Protein AF-B7AU36-F1 (afdb_monomer)

Radius of gyration: 25.25 Å; Cα contacts (8 Å, |Δi|>4): 75; chains: 1; bounding box: 49×35×72 Å

Solvent-accessible surface area (backbone atoms only — not comparable to full-atom values): 8545 Å² total; per-residue (Å²): 106,69,71,54,38,30,50,48,46,50,36,60,74,68,66,60,84,82,71,88,73,90,70,86,89,69,91,76,60,67,67,62,53,50,53,52,52,51,51,50,35,49,50,22,45,72,69,62,44,66,74,85,64,49,55,62,56,37,88,60,42,69,58,56,53,53,51,26,50,51,54,49,51,52,50,51,53,50,51,52,49,60,64,54,45,63,79,45,58,87,53,30,62,63,50,49,34,40,75,73,63,76,36,53,56,60,55,52,6,61,77,69,74,48,52,53,68,57,36,47,51,51,54,50,53,51,51,52,53,50,50,57,50,52,48,39,50,76,73,70,44,85,85,74,87,127

Organism: NCBI:txid483218

Foldseek 3Di:
DLLVQQVVLVCVVVVPPVDDDPDPDDDDDVVVVSVVLVVLLVVCLQVLPCPPCNRPSPPPVVVSSVVSVVVNVVVVLVVLLVVLLVVCPVCSVVLVCVVVVVDDLVNVCVVVVHDSVVSVVVNVVVVVVSVVQSVCVVVVHPRDDD

Secondary structure (DSSP, 8-state):
-HHHHHHHHHHHHTT--S-----TT----HHHHHHHHHHHHHHHHHHT---SSTTTT-TTHHHHHHHHHHHHHHHHHHHHHHHHGGGGTTHHHHHHHHHTTSS-HHHHHHHHT--HHHHHHHHHHHHHHHHHHHHHHHTT------

Sequence (146 aa):
MIECEKESSRRQSAGDLGVRVQTGGMTSNPTARKAINNVITREALINCDFSGNALDGVDQAEVYIRDAYILRDMRKDYNLFNSQLGILGTEKETFTKYLLKEKTISDIAEDQGITYESARQQMQKIKVRMKKQVKRFMDGQPGGIA

Structure (mmCIF, N/CA/C/O backbone):
data_AF-B7AU36-F1
#
_entry.id   AF-B7AU36-F1
#
loop_
_atom_site.group_PDB
_atom_site.id
_atom_site.type_symbol
_atom_site.label_atom_id
_atom_site.label_alt_id
_atom_site.label_comp_id
_atom_site.label_asym_id
_atom_site.label_entity_id
_atom_site.label_seq_id
_atom_site.pdbx_PDB_ins_code
_atom_site.Cartn_x
_atom_site.Cartn_y
_atom_site.Cartn_z
_atom_site.occupancy
_atom_site.B_iso_or_equiv
_atom_site.auth_seq_id
_atom_site.auth_comp_id
_atom_site.auth_asym_id
_atom_site.auth_atom_id
_atom_site.pdbx_PDB_model_num
ATOM 1 N N . MET A 1 1 ? 7.115 8.740 -17.824 1.00 78.06 1 MET A N 1
ATOM 2 C CA . MET A 1 1 ? 8.395 9.242 -17.286 1.00 78.06 1 MET A CA 1
ATOM 3 C C . MET A 1 1 ? 9.536 8.388 -17.826 1.00 78.06 1 MET A C 1
ATOM 5 O O . MET A 1 1 ? 10.122 8.816 -18.806 1.00 78.06 1 MET A O 1
ATOM 9 N N . ILE A 1 2 ? 9.687 7.131 -17.383 1.00 84.44 2 ILE A N 1
ATOM 10 C CA . ILE A 1 2 ? 10.673 6.167 -17.927 1.00 84.44 2 ILE A CA 1
ATOM 11 C C . ILE A 1 2 ? 10.599 6.025 -19.459 1.00 84.44 2 ILE A C 1
ATOM 13 O O . ILE A 1 2 ? 11.612 6.107 -20.143 1.00 84.44 2 ILE A O 1
ATOM 17 N N . GLU A 1 3 ? 9.400 5.849 -20.029 1.00 84.31 3 GLU A N 1
ATOM 18 C CA . GLU A 1 3 ? 9.231 5.744 -21.492 1.00 84.31 3 GLU A CA 1
ATOM 19 C C . GLU A 1 3 ? 9.690 7.004 -22.242 1.00 84.31 3 GLU A C 1
ATOM 21 O O . GLU A 1 3 ? 10.213 6.903 -23.350 1.00 84.31 3 GLU A O 1
ATOM 26 N N . CYS A 1 4 ? 9.509 8.180 -21.632 1.00 83.88 4 CYS A N 1
ATOM 27 C CA . CYS A 1 4 ? 9.887 9.461 -22.221 1.00 83.88 4 CYS A CA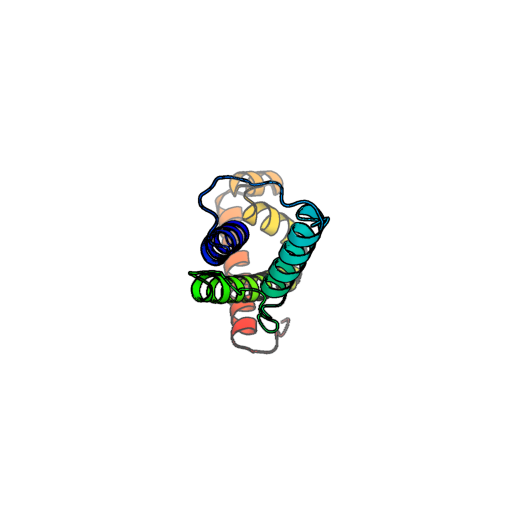 1
ATOM 28 C C . CYS A 1 4 ? 11.408 9.649 -22.199 1.00 83.88 4 CYS A C 1
ATOM 30 O O . CYS A 1 4 ? 11.963 10.082 -23.202 1.00 83.88 4 CYS A O 1
ATOM 32 N N . GLU A 1 5 ? 12.073 9.283 -21.096 1.00 84.75 5 GLU A N 1
ATOM 33 C CA . GLU A 1 5 ? 13.541 9.291 -20.982 1.00 84.75 5 GLU A CA 1
ATOM 34 C C . GLU A 1 5 ? 14.164 8.377 -22.040 1.00 84.75 5 GLU A C 1
ATOM 36 O O . GLU A 1 5 ? 14.926 8.839 -22.882 1.00 84.75 5 GLU A O 1
ATOM 41 N N . LYS A 1 6 ? 13.707 7.119 -22.121 1.00 84.31 6 LYS A N 1
ATOM 42 C CA . LYS A 1 6 ? 14.171 6.168 -23.146 1.00 84.31 6 LYS A CA 1
ATOM 43 C C . LYS A 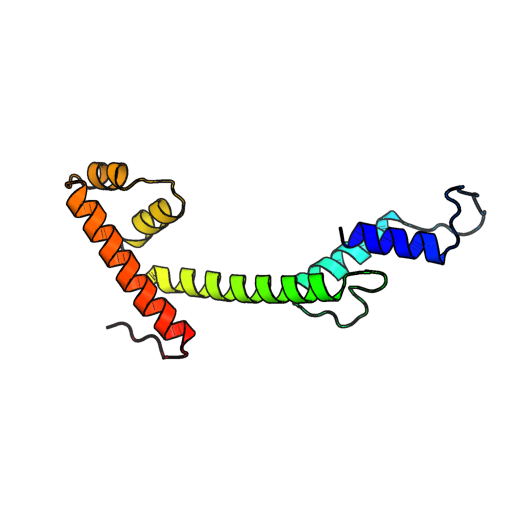1 6 ? 13.971 6.670 -24.570 1.00 84.31 6 LYS A C 1
ATOM 45 O O . LYS A 1 6 ? 14.768 6.384 -25.464 1.00 84.31 6 LYS A O 1
ATOM 50 N N . GLU A 1 7 ? 12.855 7.346 -24.831 1.00 82.50 7 GLU A N 1
ATOM 51 C CA . GLU A 1 7 ? 12.587 7.928 -26.141 1.00 82.50 7 GLU A CA 1
ATOM 52 C C . GLU A 1 7 ? 13.495 9.126 -26.435 1.00 82.50 7 GLU A C 1
ATOM 54 O O . GLU A 1 7 ? 13.995 9.224 -27.556 1.00 82.50 7 GLU A O 1
ATOM 59 N N . SER A 1 8 ? 13.745 9.982 -25.444 1.00 82.50 8 SER A N 1
ATOM 60 C CA . SER A 1 8 ? 14.657 11.123 -25.542 1.00 82.50 8 SER A CA 1
ATOM 61 C C . SER A 1 8 ? 16.089 10.669 -25.822 1.00 82.50 8 SER A C 1
ATOM 63 O O . SER A 1 8 ? 16.661 11.045 -26.846 1.00 82.50 8 SER A O 1
ATOM 65 N N . SER A 1 9 ? 16.623 9.766 -24.998 1.00 82.75 9 SER A N 1
ATOM 66 C CA . SER A 1 9 ? 17.983 9.231 -25.132 1.00 82.75 9 SER A CA 1
ATOM 67 C C . SER A 1 9 ? 18.186 8.521 -26.469 1.00 82.75 9 SER A C 1
ATOM 69 O O . SER A 1 9 ? 19.231 8.651 -27.103 1.00 82.75 9 SER A O 1
ATOM 71 N N . ARG A 1 10 ? 17.151 7.836 -26.977 1.00 80.94 10 ARG A N 1
ATOM 72 C CA . ARG A 1 10 ? 17.177 7.224 -28.314 1.00 80.94 10 ARG A CA 1
ATOM 73 C C . ARG A 1 10 ? 17.199 8.254 -29.446 1.00 80.94 10 ARG A C 1
ATOM 75 O O . ARG A 1 10 ? 17.878 8.035 -30.442 1.00 80.94 10 ARG A O 1
ATOM 82 N N . ARG A 1 11 ? 16.421 9.338 -29.350 1.00 80.00 11 ARG A N 1
ATOM 83 C CA . ARG A 1 11 ? 16.439 10.406 -30.368 1.00 80.00 11 ARG A CA 1
ATOM 84 C C . ARG A 1 11 ? 17.795 11.104 -30.388 1.00 80.00 11 ARG A C 1
ATOM 86 O O . ARG A 1 11 ? 18.349 11.317 -31.462 1.00 80.00 11 ARG A O 1
ATOM 93 N N . GLN A 1 12 ? 18.355 11.369 -29.210 1.00 80.06 12 GLN A N 1
ATOM 94 C CA . GLN A 1 12 ? 19.682 11.957 -29.070 1.00 80.06 12 GLN A CA 1
ATOM 95 C C . GLN A 1 12 ? 20.774 11.048 -29.652 1.00 80.06 12 GLN A C 1
ATOM 97 O O . GLN A 1 12 ? 21.609 11.524 -30.416 1.00 80.06 12 GLN A O 1
ATOM 102 N N . SER A 1 13 ? 20.744 9.740 -29.366 1.00 78.06 13 SER A N 1
ATOM 103 C CA . SER A 1 13 ? 21.733 8.792 -29.905 1.00 78.06 13 SER A CA 1
ATOM 104 C C . SER A 1 13 ? 21.612 8.571 -31.415 1.00 78.06 13 SER A C 1
ATOM 106 O O . SER A 1 13 ? 22.612 8.297 -32.073 1.00 78.06 13 SER A O 1
ATOM 108 N N . ALA A 1 14 ? 20.416 8.741 -31.983 1.00 78.00 14 ALA A N 1
ATOM 109 C CA . ALA A 1 14 ? 20.190 8.707 -33.427 1.00 78.00 14 ALA A CA 1
ATOM 110 C C . ALA A 1 14 ? 20.604 10.006 -34.150 1.00 78.00 14 ALA A C 1
ATOM 112 O O . ALA A 1 14 ? 20.488 10.070 -35.373 1.00 78.00 14 ALA A O 1
ATOM 113 N N . GLY A 1 15 ? 21.054 11.039 -33.422 1.00 71.62 15 GLY A N 1
ATOM 114 C CA . GLY A 1 15 ? 21.373 12.349 -33.996 1.00 71.62 15 GLY A CA 1
ATOM 115 C C . GLY A 1 15 ? 20.150 13.063 -34.579 1.00 71.62 15 GLY A C 1
ATOM 116 O O . GLY A 1 15 ? 20.289 13.863 -35.504 1.00 71.62 15 GLY A O 1
ATOM 117 N N . ASP A 1 16 ? 18.949 12.747 -34.081 1.00 69.69 16 ASP A N 1
ATOM 118 C CA . ASP A 1 16 ? 17.695 13.313 -34.575 1.00 69.69 16 ASP A CA 1
ATOM 119 C C . ASP A 1 16 ? 17.633 14.814 -34.247 1.00 69.69 16 ASP A C 1
ATOM 121 O O . ASP A 1 16 ? 17.398 15.215 -33.108 1.00 69.69 16 ASP A O 1
ATOM 125 N N . LEU A 1 17 ? 17.837 15.649 -35.270 1.00 66.00 17 LEU A N 1
ATOM 126 C CA . LEU A 1 17 ? 17.734 17.114 -35.211 1.00 66.00 17 LEU A CA 1
ATOM 127 C C . LEU A 1 17 ? 16.277 17.605 -35.064 1.00 66.00 17 LEU A C 1
ATOM 129 O O . LEU A 1 17 ? 16.029 18.808 -35.080 1.00 66.00 17 LEU A O 1
ATOM 133 N N . GLY A 1 18 ? 15.301 16.692 -34.970 1.00 65.50 18 GLY A N 1
ATOM 134 C CA . GLY A 1 18 ? 13.870 17.002 -34.952 1.00 65.50 18 GLY A CA 1
ATOM 135 C C . GLY A 1 18 ? 13.259 17.151 -36.349 1.00 65.50 18 GLY A C 1
ATOM 136 O O . GLY A 1 18 ? 12.067 17.435 -36.474 1.00 65.50 18 GLY A O 1
ATOM 137 N N . VAL A 1 19 ? 14.051 16.926 -37.404 1.00 65.12 19 VAL A N 1
ATOM 138 C CA . VAL A 1 19 ? 13.621 16.959 -38.807 1.00 65.12 19 VAL A CA 1
ATOM 139 C C . VAL A 1 19 ? 13.530 15.527 -39.324 1.00 65.12 19 VAL A C 1
ATOM 141 O O . VAL A 1 19 ? 14.538 14.851 -39.523 1.00 65.12 19 VAL A O 1
ATOM 144 N N . ARG A 1 20 ? 12.305 15.048 -39.564 1.00 61.88 20 ARG A N 1
ATOM 145 C CA . ARG A 1 20 ? 12.081 13.701 -40.103 1.00 61.88 20 ARG A CA 1
ATOM 146 C C . ARG A 1 20 ? 12.380 13.674 -41.599 1.00 61.88 20 ARG A C 1
ATOM 148 O O . ARG A 1 20 ? 11.618 14.227 -42.386 1.00 61.88 20 ARG A O 1
ATOM 155 N N . VAL A 1 21 ? 13.440 12.976 -41.992 1.00 61.47 21 VAL A N 1
ATOM 156 C CA . VAL A 1 21 ? 13.717 12.652 -43.398 1.00 61.47 21 VAL A CA 1
ATOM 157 C C . VAL A 1 21 ? 13.209 11.237 -43.664 1.00 61.47 21 VAL A C 1
ATOM 159 O O . VAL A 1 21 ? 13.676 10.282 -43.046 1.00 61.47 21 VAL A O 1
ATOM 162 N N . GLN A 1 22 ? 12.227 11.083 -44.557 1.00 58.88 22 GLN A N 1
ATOM 163 C CA . GLN A 1 22 ? 11.732 9.767 -44.972 1.00 58.88 22 GLN A CA 1
ATOM 164 C C . GLN A 1 22 ? 12.810 9.064 -45.809 1.00 58.88 22 GLN A C 1
ATOM 166 O O . GLN A 1 22 ? 12.930 9.277 -47.012 1.00 58.88 22 GLN A O 1
ATOM 171 N N . THR A 1 23 ? 13.631 8.238 -45.165 1.00 58.78 23 THR A N 1
ATOM 172 C CA . THR A 1 23 ? 14.614 7.387 -45.843 1.00 58.78 23 THR A CA 1
ATOM 173 C C . THR A 1 23 ? 13.891 6.137 -46.342 1.00 58.78 23 THR A C 1
ATOM 175 O O . THR A 1 23 ? 13.432 5.309 -45.555 1.00 58.78 23 THR A O 1
ATOM 178 N N . GLY A 1 24 ? 13.699 6.031 -47.658 1.00 56.59 24 GLY A N 1
ATOM 179 C CA . GLY A 1 24 ? 13.038 4.878 -48.270 1.00 56.59 24 GLY A CA 1
ATOM 180 C C . GLY A 1 24 ? 13.842 3.592 -48.055 1.00 56.59 24 GLY A C 1
ATOM 181 O O . GLY A 1 24 ? 15.041 3.573 -48.311 1.00 56.59 24 GLY A O 1
ATOM 182 N N . GLY A 1 25 ? 13.182 2.521 -47.598 1.00 58.19 25 GLY A N 1
ATOM 183 C CA . GLY A 1 25 ? 13.742 1.161 -47.633 1.00 58.19 25 GLY A CA 1
ATOM 184 C C . GLY A 1 25 ? 13.491 0.276 -46.409 1.00 58.19 25 GLY A C 1
ATOM 185 O O . GLY A 1 25 ? 13.567 -0.941 -46.537 1.00 58.19 25 GLY A O 1
ATOM 186 N N . MET A 1 26 ? 13.144 0.829 -45.241 1.00 59.62 26 MET A N 1
ATOM 187 C CA . MET A 1 26 ? 12.871 0.024 -44.039 1.00 59.62 26 MET A CA 1
ATOM 188 C C . MET A 1 26 ? 11.555 0.423 -43.367 1.00 59.62 26 MET A C 1
ATOM 190 O O . MET A 1 26 ? 11.415 1.518 -42.823 1.00 59.62 26 MET A O 1
ATOM 194 N N . THR A 1 27 ? 10.588 -0.495 -43.342 1.00 61.62 27 THR A N 1
ATOM 195 C CA . THR A 1 27 ? 9.387 -0.376 -42.507 1.00 61.62 27 THR A CA 1
ATOM 196 C C . THR A 1 27 ? 9.764 -0.611 -41.048 1.00 61.62 27 THR A C 1
ATOM 198 O O . THR A 1 27 ? 9.820 -1.746 -40.578 1.00 61.62 27 THR A O 1
ATOM 201 N N . SER A 1 28 ? 10.039 0.463 -40.311 1.00 65.62 28 SER A N 1
ATOM 202 C CA . SER A 1 28 ? 10.072 0.394 -38.850 1.00 65.62 28 SER A CA 1
ATOM 203 C C . SER A 1 28 ? 8.636 0.346 -38.313 1.00 65.62 28 SER A C 1
ATOM 205 O O . SER A 1 28 ? 7.773 1.086 -38.780 1.00 65.62 28 SER A O 1
ATOM 207 N N . ASN A 1 29 ? 8.364 -0.529 -37.337 1.00 78.75 29 ASN A N 1
ATOM 208 C CA . ASN A 1 29 ? 7.093 -0.540 -36.604 1.00 78.75 29 ASN A CA 1
ATOM 209 C C . ASN A 1 29 ? 7.301 0.083 -35.210 1.00 78.75 29 ASN A C 1
ATOM 211 O O . ASN A 1 29 ? 7.544 -0.636 -34.233 1.00 78.75 29 ASN A O 1
ATOM 215 N N . PRO A 1 30 ? 7.258 1.425 -35.098 1.00 78.50 30 PRO A N 1
ATOM 216 C CA . PRO A 1 30 ? 7.482 2.116 -33.831 1.00 78.50 30 PRO A CA 1
ATOM 217 C C . PRO A 1 30 ? 6.422 1.761 -32.783 1.00 78.50 30 PRO A C 1
ATOM 219 O O . PRO A 1 30 ? 6.738 1.712 -31.595 1.00 78.50 30 PRO A O 1
ATOM 222 N N . THR A 1 31 ? 5.192 1.461 -33.209 1.00 82.50 31 THR A N 1
ATOM 223 C CA . THR A 1 31 ? 4.086 1.080 -32.322 1.00 82.50 31 THR A CA 1
ATOM 224 C C . THR A 1 31 ? 4.358 -0.255 -31.640 1.00 82.50 31 THR A C 1
ATOM 226 O O . THR A 1 31 ? 4.291 -0.337 -30.414 1.00 82.50 31 THR A O 1
ATOM 229 N N . ALA A 1 32 ? 4.734 -1.283 -32.407 1.00 84.81 32 ALA A N 1
ATOM 230 C CA . ALA A 1 32 ? 5.075 -2.593 -31.855 1.00 84.81 32 ALA A CA 1
ATOM 231 C C . ALA A 1 32 ? 6.277 -2.499 -30.908 1.00 84.81 32 ALA A C 1
ATOM 233 O O . ALA A 1 32 ? 6.236 -3.016 -29.794 1.00 84.81 32 ALA A O 1
ATOM 234 N N . ARG A 1 33 ? 7.320 -1.763 -31.304 1.00 82.19 33 ARG A N 1
ATOM 235 C CA . ARG A 1 33 ? 8.507 -1.559 -30.465 1.00 82.19 33 ARG A CA 1
ATOM 236 C C . ARG A 1 33 ? 8.177 -0.845 -29.151 1.00 82.19 33 ARG A C 1
ATOM 238 O O . ARG A 1 33 ? 8.696 -1.233 -28.109 1.00 82.19 33 ARG A O 1
ATOM 245 N N . LYS A 1 34 ? 7.308 0.174 -29.183 1.00 85.69 34 LYS A N 1
ATOM 246 C CA . LYS A 1 34 ? 6.838 0.856 -27.969 1.00 85.69 34 LYS A CA 1
ATOM 247 C C . LYS A 1 34 ? 6.073 -0.108 -27.062 1.00 85.69 34 LYS A C 1
ATOM 249 O O . LYS A 1 34 ? 6.383 -0.186 -25.881 1.00 85.69 34 LYS A O 1
ATOM 254 N N . ALA A 1 35 ? 5.137 -0.880 -27.612 1.00 88.06 35 ALA A N 1
ATOM 255 C CA . ALA A 1 35 ? 4.373 -1.855 -26.839 1.00 88.06 35 ALA A CA 1
ATOM 256 C C . ALA A 1 35 ? 5.281 -2.895 -26.157 1.00 88.06 35 ALA A C 1
ATOM 258 O O . ALA A 1 35 ? 5.149 -3.120 -24.957 1.00 88.06 35 ALA A O 1
ATOM 259 N N . ILE A 1 36 ? 6.250 -3.455 -26.892 1.00 87.38 36 ILE A N 1
ATOM 260 C CA . ILE A 1 36 ? 7.232 -4.413 -26.360 1.00 87.38 36 ILE A CA 1
ATOM 261 C C . ILE A 1 36 ? 8.034 -3.789 -25.211 1.00 87.38 36 ILE A C 1
ATOM 263 O O . ILE A 1 36 ? 8.105 -4.359 -24.125 1.00 87.38 36 ILE A O 1
ATOM 267 N N . ASN A 1 37 ? 8.583 -2.588 -25.413 1.00 86.50 37 ASN A N 1
ATOM 268 C CA . ASN A 1 37 ? 9.353 -1.895 -24.379 1.00 86.50 37 ASN A CA 1
ATOM 269 C C . ASN A 1 37 ? 8.526 -1.612 -23.119 1.00 86.50 37 ASN A C 1
ATOM 271 O O . ASN A 1 37 ? 9.051 -1.710 -22.008 1.00 86.50 37 ASN A O 1
ATOM 275 N N . ASN A 1 38 ? 7.249 -1.270 -23.282 1.00 89.06 38 ASN A N 1
ATOM 276 C CA . ASN A 1 38 ? 6.353 -0.981 -22.168 1.00 89.06 38 ASN A CA 1
ATOM 277 C C . ASN A 1 38 ? 6.066 -2.244 -21.350 1.00 89.06 38 ASN A C 1
ATOM 279 O O . ASN A 1 38 ? 6.084 -2.182 -20.122 1.00 89.06 38 ASN A O 1
ATOM 283 N N . VAL A 1 39 ? 5.862 -3.387 -22.014 1.00 91.31 39 VAL A N 1
ATOM 284 C CA . VAL A 1 39 ? 5.692 -4.686 -21.344 1.00 91.31 39 VAL A CA 1
ATOM 285 C C . VAL A 1 39 ? 6.958 -5.063 -20.578 1.00 91.31 39 VAL A C 1
ATOM 287 O O . VAL A 1 39 ? 6.875 -5.257 -19.369 1.00 91.31 39 VAL A O 1
ATOM 290 N N . ILE A 1 40 ? 8.127 -5.043 -21.230 1.00 89.94 40 ILE A N 1
ATOM 291 C CA . ILE A 1 40 ? 9.417 -5.372 -20.595 1.00 89.94 40 ILE A CA 1
ATOM 292 C C . ILE A 1 40 ? 9.661 -4.490 -19.364 1.00 89.94 40 ILE A C 1
ATOM 294 O O . ILE A 1 40 ? 9.977 -4.982 -18.285 1.00 89.94 40 ILE A O 1
ATOM 298 N N . THR A 1 41 ? 9.470 -3.174 -19.504 1.00 91.00 41 THR A N 1
ATOM 299 C CA . THR A 1 41 ? 9.696 -2.225 -18.402 1.00 91.00 41 THR A CA 1
ATOM 300 C C . THR A 1 41 ? 8.721 -2.481 -17.250 1.00 91.00 41 THR A C 1
ATOM 302 O O . THR A 1 41 ? 9.108 -2.443 -16.085 1.00 91.00 41 THR A O 1
ATOM 305 N N . ARG A 1 42 ? 7.448 -2.758 -17.554 1.00 91.25 42 ARG A N 1
ATOM 306 C CA . ARG A 1 42 ? 6.424 -3.023 -16.539 1.00 91.25 42 ARG A CA 1
ATOM 307 C C . ARG A 1 42 ? 6.703 -4.316 -15.779 1.00 91.25 42 ARG A C 1
ATOM 309 O O . ARG A 1 42 ? 6.578 -4.322 -14.557 1.00 91.25 42 ARG A O 1
ATOM 316 N N . GLU A 1 43 ? 7.058 -5.389 -16.477 1.00 93.12 43 GLU A N 1
ATOM 317 C CA . GLU A 1 43 ? 7.375 -6.678 -15.856 1.00 93.12 43 GLU A CA 1
ATOM 318 C C . GLU A 1 43 ? 8.610 -6.576 -14.963 1.00 93.12 43 GLU A C 1
ATOM 320 O O . GLU A 1 43 ? 8.565 -7.026 -13.819 1.00 93.12 43 GLU A O 1
ATOM 325 N N . ALA A 1 44 ? 9.653 -5.884 -15.429 1.00 93.19 44 ALA A N 1
ATOM 326 C CA . ALA A 1 44 ? 10.850 -5.619 -14.638 1.00 93.19 44 ALA A CA 1
ATOM 327 C C . ALA A 1 44 ? 10.529 -4.884 -13.327 1.00 93.19 44 ALA A C 1
ATOM 329 O O . ALA A 1 44 ? 10.975 -5.291 -12.255 1.00 93.19 44 ALA A O 1
ATOM 330 N N . LEU A 1 45 ? 9.686 -3.845 -13.384 1.00 92.94 45 LEU A N 1
ATOM 331 C CA . LEU A 1 45 ? 9.254 -3.099 -12.196 1.00 92.94 45 LEU A CA 1
ATOM 332 C C . LEU A 1 45 ? 8.414 -3.956 -11.237 1.00 92.94 45 LEU A C 1
ATOM 334 O O . LEU A 1 45 ? 8.615 -3.896 -10.026 1.00 92.94 45 LEU A O 1
ATOM 338 N N . ILE A 1 46 ? 7.474 -4.753 -11.757 1.00 91.44 46 ILE A N 1
ATOM 339 C CA . ILE A 1 46 ? 6.596 -5.603 -10.934 1.00 91.44 46 ILE A CA 1
ATOM 340 C C . ILE A 1 46 ? 7.401 -6.695 -10.225 1.00 91.44 46 ILE A C 1
ATOM 342 O O . ILE A 1 46 ? 7.202 -6.925 -9.031 1.00 91.44 46 ILE A O 1
ATOM 346 N N . ASN A 1 47 ? 8.305 -7.348 -10.952 1.00 92.06 47 ASN A N 1
ATOM 347 C CA . ASN A 1 47 ? 9.102 -8.454 -10.432 1.00 92.06 47 ASN A CA 1
ATOM 348 C C . ASN A 1 47 ? 10.340 -7.970 -9.659 1.00 92.06 47 ASN A C 1
ATOM 350 O O . ASN A 1 47 ? 10.951 -8.753 -8.933 1.00 92.06 47 ASN A O 1
ATOM 354 N N . CYS A 1 48 ? 10.679 -6.679 -9.769 1.00 92.12 48 CYS A N 1
ATOM 355 C CA . CYS A 1 48 ? 11.963 -6.116 -9.343 1.00 92.12 48 CYS A CA 1
ATOM 356 C C . CYS A 1 48 ? 13.151 -6.881 -9.945 1.00 92.12 48 CYS A C 1
ATOM 358 O O . CYS A 1 48 ? 14.158 -7.100 -9.273 1.00 92.12 48 CYS A O 1
ATOM 360 N N . ASP A 1 49 ? 13.007 -7.297 -11.204 1.00 92.75 49 ASP A N 1
ATOM 361 C CA . ASP A 1 49 ? 14.056 -7.934 -11.989 1.00 92.75 49 ASP A CA 1
ATOM 362 C C . ASP A 1 49 ? 14.456 -6.994 -13.122 1.00 92.75 49 ASP A C 1
ATOM 364 O O . ASP A 1 49 ? 13.747 -6.836 -14.112 1.00 92.75 49 ASP A O 1
ATOM 368 N N . PHE A 1 50 ? 15.590 -6.331 -12.934 1.00 89.56 50 PHE A N 1
ATOM 369 C CA . PHE A 1 50 ? 16.142 -5.382 -13.898 1.00 89.56 50 PHE A CA 1
ATOM 370 C C . PHE A 1 50 ? 17.246 -6.005 -14.755 1.00 89.56 50 PHE A C 1
ATOM 372 O O . PHE A 1 50 ? 17.934 -5.288 -15.487 1.00 89.56 50 PHE A O 1
ATOM 379 N N . SER A 1 51 ? 17.422 -7.329 -14.679 1.00 82.00 51 SER A N 1
ATOM 380 C CA . SER A 1 51 ? 18.265 -8.050 -15.624 1.00 82.00 51 SER A CA 1
ATOM 381 C C . SER A 1 51 ? 17.643 -7.974 -17.029 1.00 82.00 51 SER A C 1
ATOM 383 O O . SER A 1 51 ? 16.428 -7.894 -17.194 1.00 82.00 51 SER A O 1
ATOM 385 N N . GLY A 1 52 ? 18.472 -7.888 -18.073 1.00 79.94 52 GLY A N 1
ATOM 386 C CA . GLY A 1 52 ? 17.980 -7.780 -19.456 1.00 79.94 52 GLY A CA 1
ATOM 387 C C . GLY A 1 52 ? 17.726 -6.355 -19.963 1.00 79.94 52 GLY A C 1
ATOM 388 O O . GLY A 1 52 ? 16.859 -6.153 -20.811 1.00 79.94 52 GLY A O 1
ATOM 389 N N . ASN A 1 53 ? 18.497 -5.366 -19.493 1.00 83.69 53 ASN A N 1
ATOM 390 C CA . ASN A 1 53 ?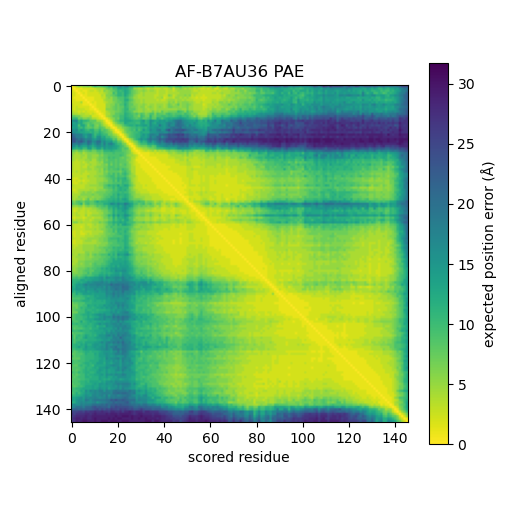 18.517 -3.997 -20.039 1.00 83.69 53 ASN A CA 1
ATOM 391 C C . ASN A 1 53 ? 17.151 -3.289 -19.995 1.00 83.69 53 ASN A C 1
ATOM 393 O O . ASN A 1 53 ? 16.871 -2.367 -20.765 1.00 83.69 53 ASN A O 1
ATOM 397 N N . ALA A 1 54 ? 16.292 -3.688 -19.054 1.00 86.38 54 ALA A N 1
ATOM 398 C CA . ALA A 1 54 ? 14.938 -3.167 -18.921 1.00 86.38 54 ALA A CA 1
ATOM 399 C C . ALA A 1 54 ? 14.887 -1.671 -18.581 1.00 86.38 54 ALA A C 1
ATOM 401 O O . ALA A 1 54 ? 13.824 -1.072 -18.704 1.00 86.38 54 ALA A O 1
ATOM 402 N N . LEU A 1 55 ? 16.001 -1.047 -18.189 1.00 88.69 55 LEU A N 1
ATOM 403 C CA . LEU A 1 55 ? 16.131 0.394 -17.939 1.00 88.69 55 LEU A CA 1
ATOM 404 C C . LEU A 1 55 ? 17.236 1.049 -18.783 1.00 88.69 55 LEU A C 1
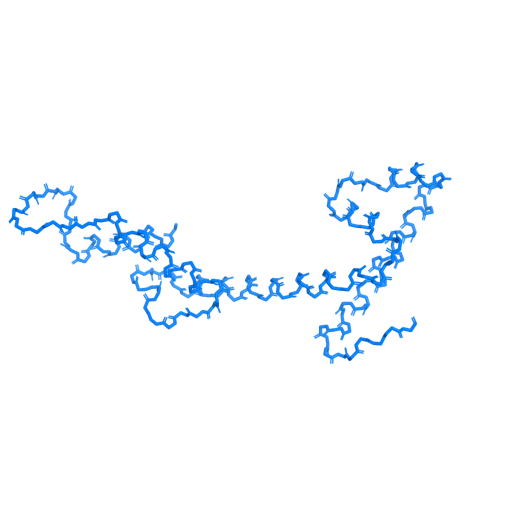ATOM 406 O O . LEU A 1 55 ? 17.688 2.139 -18.457 1.00 88.69 55 LEU A O 1
ATOM 410 N N . ASP A 1 56 ? 17.656 0.416 -19.878 1.00 88.00 56 ASP A N 1
ATOM 411 C CA . ASP A 1 56 ? 18.642 1.018 -20.776 1.00 88.00 56 ASP A CA 1
ATOM 412 C C . ASP A 1 56 ? 18.115 2.328 -21.390 1.00 88.00 56 ASP A C 1
ATOM 414 O O . ASP A 1 56 ? 16.935 2.432 -21.753 1.00 88.00 56 ASP A O 1
ATOM 418 N N . GLY A 1 57 ? 18.985 3.337 -21.456 1.00 83.31 57 GLY A N 1
ATOM 419 C CA . GLY A 1 57 ? 18.650 4.700 -21.881 1.00 83.31 57 GLY A CA 1
ATOM 420 C C . GLY A 1 57 ? 17.772 5.501 -20.908 1.00 83.31 57 GLY A C 1
ATOM 421 O O . GLY A 1 57 ? 17.164 6.479 -21.336 1.00 83.31 57 GLY A O 1
ATOM 422 N N . VAL A 1 58 ? 17.661 5.084 -19.642 1.00 88.81 58 VAL A N 1
ATOM 423 C CA . VAL A 1 58 ? 16.977 5.831 -18.570 1.00 88.81 58 VAL A CA 1
ATOM 424 C C . VAL A 1 58 ? 18.020 6.560 -17.729 1.00 88.81 58 VAL A C 1
ATOM 426 O O . VAL A 1 58 ? 18.915 5.921 -17.179 1.00 88.81 58 VAL A O 1
ATOM 429 N N . ASP A 1 59 ? 17.883 7.875 -17.582 1.00 87.62 59 ASP A N 1
ATOM 430 C CA . ASP A 1 59 ? 18.894 8.705 -16.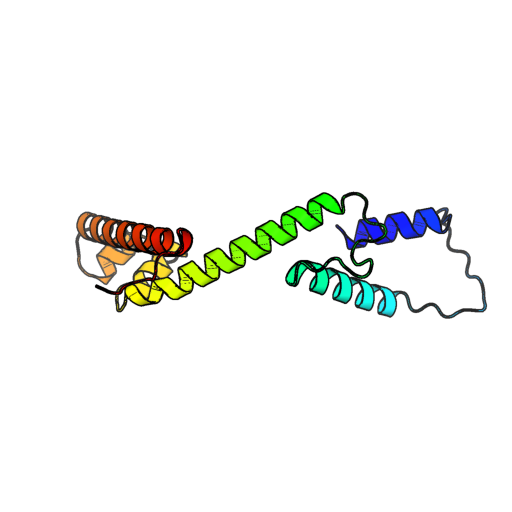919 1.00 87.62 59 ASP A CA 1
ATOM 431 C C . ASP A 1 59 ? 18.882 8.492 -15.400 1.00 87.62 59 ASP A C 1
ATOM 433 O O . ASP A 1 59 ? 19.927 8.427 -14.755 1.00 87.62 59 ASP A O 1
ATOM 437 N N . GLN A 1 60 ? 17.690 8.335 -14.815 1.00 88.19 60 GLN A N 1
ATOM 438 C CA . GLN A 1 60 ? 17.505 8.140 -13.372 1.00 88.19 60 GLN A CA 1
ATOM 439 C C . GLN A 1 60 ? 17.177 6.686 -13.004 1.00 88.19 60 GLN A C 1
ATOM 441 O O . GLN A 1 60 ? 16.375 6.430 -12.103 1.00 88.19 60 GLN A O 1
ATOM 446 N N . ALA A 1 61 ? 17.790 5.713 -13.689 1.00 90.38 61 ALA A N 1
ATOM 447 C CA . ALA A 1 61 ? 17.501 4.287 -13.507 1.00 90.38 61 ALA A CA 1
ATOM 448 C C . ALA A 1 61 ? 17.536 3.841 -12.030 1.00 90.38 61 ALA A C 1
ATOM 450 O O . ALA A 1 61 ? 16.629 3.144 -11.579 1.00 90.38 61 ALA A O 1
ATOM 451 N N . GLU A 1 62 ? 18.520 4.299 -11.251 1.00 90.31 62 GLU A N 1
ATOM 452 C CA . GLU A 1 62 ? 18.659 3.956 -9.827 1.00 90.31 62 GLU A CA 1
ATOM 453 C C . GLU A 1 62 ? 17.462 4.390 -8.967 1.00 90.31 62 GLU A C 1
ATOM 455 O O . GLU A 1 62 ? 17.065 3.669 -8.049 1.00 90.31 62 GLU A O 1
ATOM 460 N N . VAL A 1 63 ? 16.855 5.543 -9.272 1.00 93.00 63 VAL A N 1
ATOM 461 C CA . VAL A 1 63 ? 15.670 6.043 -8.558 1.00 93.00 63 VAL A CA 1
ATOM 462 C C . VAL A 1 63 ? 14.501 5.095 -8.789 1.00 93.00 63 VAL A C 1
ATOM 464 O O . VAL A 1 63 ? 13.878 4.641 -7.833 1.00 93.00 63 VAL A O 1
ATOM 467 N N . TYR A 1 64 ? 14.263 4.720 -10.046 1.00 91.94 64 TYR A N 1
ATOM 468 C CA . TYR A 1 64 ? 13.182 3.806 -10.402 1.00 91.94 64 TYR A CA 1
ATOM 469 C C . TYR A 1 64 ? 13.384 2.400 -9.837 1.00 91.94 64 TYR A C 1
ATOM 471 O O . TYR A 1 64 ? 12.416 1.772 -9.410 1.00 91.94 64 TYR A O 1
ATOM 479 N N . ILE A 1 65 ? 14.628 1.916 -9.790 1.00 92.88 65 ILE A N 1
ATOM 480 C CA . ILE A 1 65 ? 14.967 0.637 -9.157 1.00 92.88 65 ILE A CA 1
ATOM 481 C C . ILE A 1 65 ? 14.624 0.684 -7.666 1.00 92.88 65 ILE A C 1
ATOM 483 O O . ILE A 1 65 ? 13.919 -0.194 -7.167 1.00 92.88 65 ILE A O 1
ATOM 487 N N . ARG A 1 66 ? 15.085 1.719 -6.953 1.00 94.06 66 ARG A N 1
ATOM 488 C CA . ARG A 1 66 ? 14.807 1.890 -5.522 1.00 94.06 66 ARG A CA 1
ATOM 489 C C . ARG A 1 66 ? 13.307 1.964 -5.249 1.00 94.06 66 ARG A C 1
ATOM 491 O O . ARG A 1 66 ? 12.815 1.269 -4.363 1.00 94.06 66 ARG A O 1
ATOM 498 N N . ASP A 1 67 ? 12.583 2.764 -6.020 1.00 94.19 67 ASP A N 1
ATOM 499 C CA . ASP A 1 67 ? 11.143 2.942 -5.845 1.00 94.19 67 ASP A CA 1
ATOM 500 C C . ASP A 1 67 ? 10.376 1.641 -6.126 1.00 94.19 67 ASP A C 1
ATOM 502 O O . ASP A 1 67 ? 9.437 1.306 -5.403 1.00 94.19 67 ASP A O 1
ATOM 506 N N . ALA A 1 68 ? 10.803 0.852 -7.117 1.00 94.12 68 ALA A N 1
ATOM 507 C CA . ALA A 1 68 ? 10.218 -0.459 -7.385 1.00 94.12 68 ALA A CA 1
ATOM 508 C C . ALA A 1 68 ? 10.402 -1.424 -6.204 1.00 94.12 68 ALA A C 1
ATOM 510 O O . ALA A 1 68 ? 9.443 -2.086 -5.798 1.00 94.12 68 ALA A O 1
ATOM 511 N N . TYR A 1 69 ? 11.597 -1.456 -5.603 1.00 94.62 69 TYR A N 1
ATOM 512 C CA . TYR A 1 69 ? 11.854 -2.247 -4.399 1.00 94.62 69 TYR A CA 1
ATOM 513 C C . TYR A 1 69 ? 10.969 -1.816 -3.224 1.00 94.62 69 TYR A C 1
ATOM 515 O O . TYR A 1 69 ? 10.354 -2.672 -2.586 1.00 94.62 69 TYR A O 1
ATOM 523 N N . ILE A 1 70 ? 10.827 -0.507 -2.994 1.00 94.88 70 ILE A N 1
ATOM 524 C CA . ILE A 1 70 ? 9.922 0.035 -1.970 1.00 94.88 70 ILE A CA 1
ATOM 525 C C . ILE A 1 70 ? 8.485 -0.430 -2.231 1.00 94.88 70 ILE A C 1
ATOM 527 O O . ILE A 1 70 ? 7.831 -0.949 -1.330 1.00 94.88 70 ILE A O 1
ATOM 531 N N . LEU A 1 71 ? 7.992 -0.317 -3.468 1.00 94.81 71 LEU A N 1
ATOM 532 C CA . LEU A 1 71 ? 6.640 -0.756 -3.830 1.00 94.81 71 LEU A CA 1
ATOM 533 C C . LEU A 1 71 ? 6.439 -2.266 -3.654 1.00 94.81 71 LEU A C 1
ATOM 535 O O . LEU A 1 71 ? 5.347 -2.702 -3.278 1.00 94.81 71 LEU A O 1
ATOM 539 N N . ARG A 1 72 ? 7.467 -3.078 -3.922 1.00 93.38 72 ARG A N 1
ATOM 540 C CA . ARG A 1 72 ? 7.432 -4.524 -3.680 1.00 93.38 72 ARG A CA 1
ATOM 541 C C . ARG A 1 72 ? 7.292 -4.827 -2.195 1.00 93.38 72 ARG A C 1
ATOM 543 O O . ARG A 1 72 ? 6.464 -5.660 -1.828 1.00 93.38 72 ARG A O 1
ATOM 550 N N . ASP A 1 73 ? 8.068 -4.155 -1.357 1.00 91.69 73 ASP A N 1
ATOM 551 C CA . ASP A 1 73 ? 8.039 -4.373 0.087 1.00 91.69 73 ASP A CA 1
ATOM 552 C C . ASP A 1 73 ? 6.721 -3.859 0.689 1.00 91.69 73 ASP A C 1
ATOM 554 O O . ASP A 1 73 ? 6.044 -4.607 1.391 1.00 91.69 73 ASP A O 1
ATOM 558 N N . MET A 1 74 ? 6.233 -2.688 0.261 1.00 92.25 74 MET A N 1
ATOM 559 C CA . MET A 1 74 ? 4.893 -2.195 0.614 1.00 92.25 7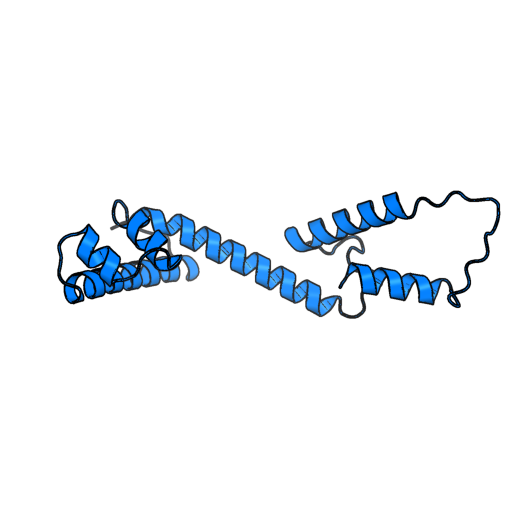4 MET A CA 1
ATOM 560 C C . MET A 1 74 ? 3.782 -3.181 0.232 1.00 92.25 74 MET A C 1
ATOM 562 O O . MET A 1 74 ? 2.815 -3.349 0.973 1.00 92.25 74 MET A O 1
ATOM 566 N N . ARG A 1 75 ? 3.896 -3.855 -0.921 1.00 93.12 75 ARG A N 1
ATOM 567 C CA . ARG A 1 75 ? 2.920 -4.867 -1.352 1.00 93.12 75 ARG A CA 1
ATOM 568 C C . ARG A 1 75 ? 2.954 -6.103 -0.457 1.00 93.12 75 ARG A C 1
ATOM 570 O O . ARG A 1 75 ? 1.897 -6.649 -0.148 1.00 93.12 75 ARG A O 1
ATOM 577 N N . LYS A 1 76 ? 4.143 -6.541 -0.034 1.00 90.44 76 LYS A N 1
ATOM 578 C CA . LYS A 1 76 ? 4.293 -7.635 0.935 1.00 90.44 76 LYS A CA 1
ATOM 579 C C . LYS A 1 76 ? 3.676 -7.258 2.278 1.00 90.44 76 LYS A C 1
ATOM 581 O O . LYS A 1 76 ? 2.871 -8.031 2.791 1.00 90.44 76 LYS A O 1
ATOM 586 N N . ASP A 1 77 ? 3.970 -6.063 2.783 1.00 89.00 77 ASP A N 1
ATOM 587 C CA . ASP A 1 77 ? 3.416 -5.551 4.040 1.00 89.00 77 ASP A CA 1
ATOM 588 C C . ASP A 1 77 ? 1.890 -5.428 3.979 1.00 89.00 77 ASP A C 1
ATOM 590 O O . ASP A 1 77 ? 1.186 -5.835 4.903 1.00 89.00 77 ASP A O 1
ATOM 594 N N . TYR A 1 78 ? 1.356 -4.933 2.861 1.00 90.19 78 TYR A N 1
ATOM 595 C CA . TYR A 1 78 ? -0.083 -4.839 2.624 1.00 90.19 78 TYR A CA 1
ATOM 596 C C . TYR A 1 78 ? -0.757 -6.218 2.594 1.00 90.19 78 TYR A C 1
ATOM 598 O O . TYR A 1 78 ? -1.788 -6.425 3.236 1.00 90.19 78 TYR A O 1
ATOM 606 N N . ASN A 1 79 ? -0.164 -7.184 1.888 1.00 90.00 79 ASN A N 1
ATOM 607 C CA . ASN A 1 79 ? -0.673 -8.553 1.838 1.00 90.00 79 ASN A CA 1
ATOM 608 C C . ASN A 1 79 ? -0.636 -9.217 3.219 1.00 90.00 79 ASN A C 1
ATOM 610 O O . ASN A 1 79 ? -1.612 -9.857 3.611 1.00 90.00 79 ASN A O 1
ATOM 614 N N . LEU A 1 80 ? 0.451 -9.019 3.970 1.00 88.19 80 LEU A N 1
ATOM 615 C CA . LEU A 1 80 ? 0.583 -9.496 5.343 1.00 88.19 80 LEU A CA 1
ATOM 616 C C . LEU A 1 80 ? -0.489 -8.874 6.245 1.00 88.19 80 LEU A C 1
ATOM 618 O O . LEU A 1 80 ? -1.161 -9.582 6.990 1.00 88.19 80 LEU A O 1
ATOM 622 N N . PHE A 1 81 ? -0.690 -7.560 6.165 1.00 88.56 81 PHE A N 1
ATOM 623 C CA . PHE A 1 81 ? -1.738 -6.875 6.914 1.00 88.56 81 PHE A CA 1
ATOM 624 C C . PHE A 1 81 ? -3.125 -7.453 6.600 1.00 88.56 81 PHE A C 1
ATOM 626 O O . PHE A 1 81 ? -3.883 -7.788 7.513 1.00 88.56 81 PHE A O 1
ATOM 633 N N . ASN A 1 82 ? -3.437 -7.638 5.316 1.00 88.44 82 ASN A N 1
ATOM 634 C CA . ASN A 1 82 ? -4.712 -8.194 4.873 1.00 88.44 82 ASN A CA 1
ATOM 635 C C . ASN A 1 82 ? -4.924 -9.642 5.316 1.00 88.44 82 ASN A C 1
ATOM 637 O O . ASN A 1 82 ? -6.047 -10.000 5.676 1.00 88.44 82 ASN A O 1
ATOM 641 N N . SER A 1 83 ? -3.877 -10.470 5.336 1.00 86.75 83 SER A N 1
ATOM 642 C CA . SER A 1 83 ? -3.990 -11.830 5.868 1.00 86.75 83 SER A CA 1
ATOM 643 C C . SER A 1 83 ? -4.277 -11.819 7.373 1.00 86.75 83 SER A C 1
ATOM 645 O O . SER A 1 83 ? -5.039 -12.655 7.853 1.00 86.75 83 SER A O 1
ATOM 647 N N . GLN A 1 84 ? -3.742 -10.840 8.117 1.00 84.75 84 GLN A N 1
ATOM 648 C CA . GLN A 1 84 ? -4.000 -10.706 9.556 1.00 84.75 84 GLN A CA 1
ATOM 649 C C . GLN A 1 84 ? -5.395 -10.158 9.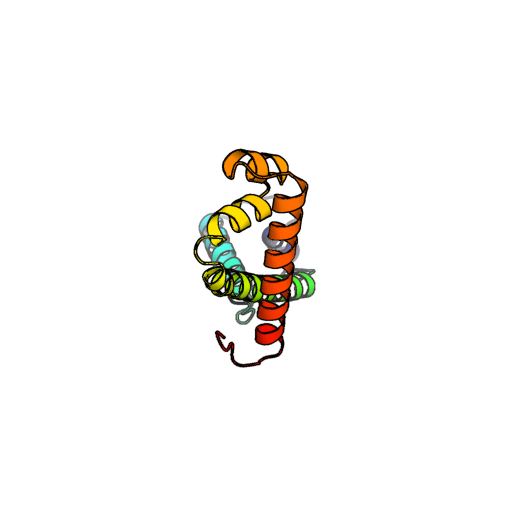891 1.00 84.75 84 GLN A C 1
ATOM 651 O O . GLN A 1 84 ? -5.896 -10.419 10.985 1.00 84.75 84 GLN A O 1
ATOM 656 N N . LEU A 1 85 ? -6.079 -9.473 8.963 1.00 87.25 85 LEU A N 1
ATOM 657 C CA . LEU A 1 85 ? -7.459 -9.008 9.185 1.00 87.25 85 LEU A CA 1
ATOM 658 C C . LEU A 1 85 ? -8.439 -10.151 9.497 1.00 87.25 85 LEU A C 1
ATOM 660 O O . LEU A 1 85 ? -9.492 -9.899 10.079 1.00 87.25 85 LEU A O 1
ATOM 664 N N . GLY A 1 86 ? -8.112 -11.399 9.137 1.00 83.25 86 GLY A N 1
ATOM 665 C CA . GLY A 1 86 ? -8.936 -12.572 9.447 1.00 83.25 86 GLY A CA 1
ATOM 666 C C . GLY A 1 86 ? -9.219 -12.760 10.943 1.00 83.25 86 GLY A C 1
ATOM 667 O O . GLY A 1 86 ? -10.291 -13.234 11.303 1.00 83.25 86 GLY A O 1
ATOM 668 N N . ILE A 1 87 ? -8.324 -12.312 11.825 1.00 83.06 87 ILE A N 1
ATOM 669 C CA . ILE A 1 87 ? -8.475 -12.477 13.284 1.00 83.06 87 ILE A CA 1
ATOM 670 C C . ILE A 1 87 ? -9.498 -11.535 13.895 1.00 83.06 87 ILE A C 1
ATOM 672 O O . ILE A 1 87 ? -9.949 -11.739 15.019 1.00 83.06 87 ILE A O 1
ATOM 676 N N . LEU A 1 88 ? -9.910 -10.516 13.148 1.00 86.12 88 LEU A N 1
ATOM 677 C CA . LEU A 1 88 ? -10.994 -9.648 13.576 1.00 86.12 88 LEU A CA 1
ATOM 678 C C . LEU A 1 88 ? -12.358 -10.349 13.529 1.00 86.12 88 LEU A C 1
ATOM 680 O O . LEU A 1 88 ? -13.291 -9.852 14.150 1.00 86.12 88 LEU A O 1
ATOM 684 N N . GLY A 1 89 ? -12.493 -11.487 12.836 1.00 88.94 89 GLY A N 1
ATOM 685 C CA . GLY A 1 89 ? -13.760 -12.214 12.746 1.00 88.94 89 GLY A CA 1
ATOM 686 C C . GLY A 1 89 ? -14.897 -11.304 12.270 1.00 88.94 89 GLY A C 1
ATOM 687 O O . GLY A 1 89 ? -14.806 -10.699 11.202 1.00 88.94 89 GLY A O 1
ATOM 688 N N . THR A 1 90 ? -15.941 -11.165 13.088 1.00 89.06 90 THR A N 1
ATOM 689 C CA . THR A 1 90 ? -17.103 -10.297 12.822 1.00 89.06 90 THR A CA 1
ATOM 690 C C . THR A 1 90 ? -16.763 -8.805 12.809 1.00 89.06 90 THR A C 1
ATOM 692 O O . THR A 1 90 ? -17.435 -8.027 12.141 1.00 89.06 90 THR A O 1
ATOM 695 N N . GLU A 1 91 ? -15.690 -8.387 13.485 1.00 90.50 91 GLU A N 1
ATOM 696 C CA . GLU A 1 91 ? -15.253 -6.986 13.531 1.00 90.50 91 GLU A CA 1
ATOM 697 C C . GLU A 1 91 ? -14.513 -6.561 12.252 1.00 90.50 91 GLU A C 1
ATOM 699 O O . GLU A 1 91 ? -14.271 -5.369 12.044 1.00 90.50 91 GLU A O 1
ATOM 704 N N . LYS A 1 92 ? -14.144 -7.521 11.387 1.00 91.94 92 LYS A N 1
ATOM 705 C CA . LYS A 1 92 ? -13.352 -7.279 10.174 1.00 91.94 92 LYS A CA 1
ATOM 706 C C . LYS A 1 92 ? -14.016 -6.262 9.257 1.00 91.94 92 LYS A C 1
ATOM 708 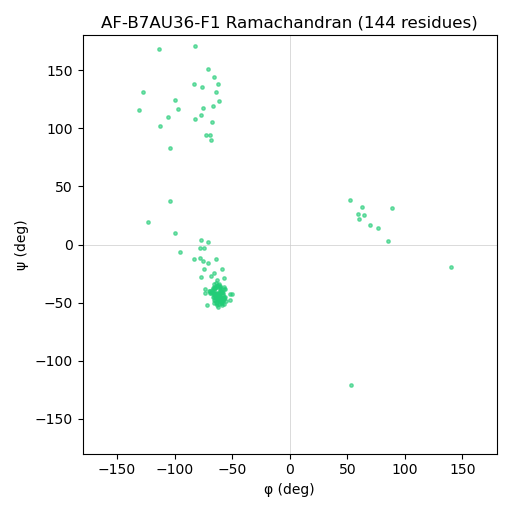O O . LYS A 1 92 ? -13.363 -5.310 8.846 1.00 91.94 92 LYS A O 1
ATOM 713 N N . GLU A 1 93 ? -15.292 -6.458 8.936 1.00 93.06 93 GLU A N 1
ATOM 714 C CA . GLU A 1 93 ? -15.995 -5.623 7.960 1.00 93.06 93 GLU A CA 1
ATOM 715 C C . GLU A 1 93 ? -16.092 -4.169 8.432 1.00 93.06 93 GLU A C 1
ATOM 717 O O . GLU A 1 93 ? -15.688 -3.251 7.716 1.00 93.06 93 GLU A O 1
ATOM 722 N N . THR A 1 94 ? -16.549 -3.960 9.669 1.00 93.31 94 THR A N 1
ATOM 723 C CA . THR A 1 94 ? -16.639 -2.635 10.294 1.00 93.31 94 THR A CA 1
ATOM 724 C C . THR A 1 94 ? -15.274 -1.952 10.340 1.00 93.31 94 THR A C 1
ATOM 726 O O . THR A 1 94 ? -15.157 -0.773 10.005 1.00 93.31 94 THR A O 1
ATOM 729 N N . PHE A 1 95 ? -14.221 -2.692 10.703 1.00 94.06 95 PHE A N 1
ATOM 730 C CA . PHE A 1 95 ? -12.866 -2.153 10.746 1.00 94.06 95 PHE A CA 1
ATOM 731 C C . PHE A 1 95 ? -12.334 -1.793 9.354 1.00 94.06 95 PHE A C 1
ATOM 733 O O . PHE A 1 95 ? -11.720 -0.741 9.190 1.00 94.06 95 PHE A O 1
ATOM 740 N N . THR A 1 96 ? -12.594 -2.615 8.336 1.00 93.44 96 THR A N 1
ATOM 741 C CA . THR A 1 96 ? -12.205 -2.325 6.951 1.00 93.44 96 THR A CA 1
ATOM 742 C C . THR A 1 96 ? -12.895 -1.064 6.433 1.00 93.44 96 THR A C 1
ATOM 744 O O . THR A 1 96 ? -12.210 -0.177 5.929 1.00 93.44 96 THR A O 1
ATOM 747 N N . LYS A 1 97 ? -14.212 -0.927 6.629 1.00 94.44 97 LYS A N 1
ATOM 748 C CA . LYS A 1 97 ? -14.968 0.278 6.240 1.00 94.44 97 LYS A CA 1
ATOM 749 C C . LYS A 1 97 ? -14.459 1.530 6.958 1.00 94.44 97 LYS A C 1
ATOM 751 O O . LYS A 1 97 ? -14.328 2.590 6.350 1.00 94.44 97 LYS A O 1
ATOM 756 N N . TYR A 1 98 ? -14.085 1.396 8.232 1.00 94.75 98 TYR A N 1
ATOM 757 C CA . TYR A 1 98 ? -13.435 2.467 8.985 1.00 94.75 98 TYR A CA 1
ATOM 758 C C . TYR A 1 98 ? -12.071 2.867 8.392 1.00 94.75 98 TYR A C 1
ATOM 760 O O . TYR A 1 98 ? -11.790 4.055 8.231 1.00 94.75 98 TYR A O 1
ATOM 768 N N . LEU A 1 99 ? -11.219 1.898 8.034 1.00 92.94 99 LEU A N 1
ATOM 769 C CA . LEU A 1 99 ? -9.908 2.167 7.424 1.00 92.94 99 LEU A CA 1
ATOM 770 C C . LEU A 1 99 ? -10.026 2.834 6.049 1.00 92.94 99 LEU A C 1
ATOM 772 O O . LEU A 1 99 ? -9.231 3.720 5.733 1.00 92.94 99 LEU A O 1
ATOM 776 N N . LEU A 1 100 ? -11.026 2.436 5.260 1.00 93.50 100 LEU A N 1
ATOM 777 C CA . LEU A 1 100 ? -11.344 3.030 3.959 1.00 93.50 100 LEU A CA 1
ATOM 778 C C . LEU A 1 100 ? -12.021 4.404 4.075 1.00 93.50 100 LEU A C 1
ATOM 780 O O . LEU A 1 100 ? -12.249 5.053 3.058 1.00 93.50 100 LEU A O 1
ATOM 784 N N . LYS A 1 101 ? -12.296 4.874 5.302 1.00 94.12 101 LYS A N 1
ATOM 785 C CA . LYS A 1 101 ? -13.043 6.107 5.597 1.00 94.12 101 LYS A CA 1
ATOM 786 C C . LYS A 1 101 ? -14.470 6.109 5.035 1.00 94.12 101 LYS A C 1
ATOM 788 O O . LYS A 1 101 ? -15.057 7.171 4.868 1.00 94.12 101 LYS A O 1
ATOM 793 N N . GLU A 1 102 ? -15.028 4.930 4.778 1.00 96.06 102 GLU A N 1
ATOM 794 C CA . GLU A 1 102 ? -16.424 4.754 4.366 1.00 96.06 102 GLU A CA 1
ATOM 795 C C . GLU A 1 102 ? -17.383 4.896 5.550 1.00 96.06 102 GLU A C 1
ATOM 797 O O . GLU A 1 102 ? -18.532 5.279 5.365 1.00 96.06 102 GLU A O 1
ATOM 802 N N . LYS A 1 103 ? -16.910 4.584 6.766 1.00 94.50 103 LYS A N 1
ATOM 803 C CA . LYS A 1 103 ? -17.650 4.788 8.016 1.00 94.50 103 LYS A CA 1
ATOM 804 C C . LYS A 1 103 ? -16.821 5.562 9.028 1.00 94.50 103 LYS A C 1
ATOM 806 O O . LYS A 1 103 ? -15.667 5.225 9.307 1.00 94.50 103 LYS A O 1
ATOM 811 N N . THR A 1 104 ? -17.429 6.584 9.609 1.00 96.31 104 THR A N 1
ATOM 812 C CA . THR A 1 104 ? -16.892 7.327 10.745 1.00 96.31 104 THR A CA 1
ATOM 813 C C . THR A 1 104 ? -17.183 6.599 12.058 1.00 96.31 104 THR A C 1
ATOM 815 O O . THR A 1 104 ? -17.920 5.618 12.108 1.00 96.31 104 THR A O 1
ATOM 818 N N . ILE A 1 105 ? -16.590 7.070 13.158 1.00 95.62 105 ILE A N 1
ATOM 819 C CA . ILE A 1 105 ? -16.886 6.522 14.492 1.00 95.62 105 ILE A CA 1
ATOM 820 C C . ILE A 1 105 ? -18.356 6.770 14.866 1.00 95.62 105 ILE A C 1
ATOM 822 O O . ILE A 1 105 ? -18.950 5.923 15.526 1.00 95.62 105 ILE A O 1
ATOM 826 N N . SER A 1 106 ? -18.936 7.892 14.426 1.00 96.56 106 SER A N 1
ATOM 827 C CA . SER A 1 106 ? -20.349 8.206 14.651 1.00 96.56 106 SER A CA 1
ATOM 828 C C . SER A 1 106 ? -21.261 7.223 13.922 1.00 96.56 106 SER A C 1
ATOM 830 O O . SER A 1 106 ? -22.113 6.629 14.570 1.00 96.56 106 SER A O 1
ATOM 832 N N . ASP A 1 107 ? -21.002 6.952 12.638 1.00 96.50 107 ASP A N 1
ATOM 833 C CA . ASP A 1 107 ? -21.794 5.981 11.862 1.00 96.50 107 ASP A CA 1
ATOM 834 C C . ASP A 1 107 ? -21.755 4.593 12.518 1.00 96.50 107 ASP A C 1
ATOM 836 O O . ASP A 1 107 ? -22.769 3.922 12.654 1.00 96.50 107 ASP A O 1
ATOM 840 N N . ILE A 1 108 ? -20.580 4.185 13.009 1.00 94.94 108 ILE A N 1
ATOM 841 C CA . ILE A 1 108 ? -20.400 2.903 13.706 1.00 94.94 108 ILE A CA 1
ATOM 842 C C . ILE A 1 108 ? -21.174 2.864 15.028 1.00 94.94 108 ILE A C 1
ATOM 844 O O . ILE A 1 108 ? -21.703 1.815 15.393 1.00 94.94 108 ILE A O 1
ATOM 848 N N . ALA A 1 109 ? -21.212 3.979 15.760 1.00 96.19 109 ALA A N 1
ATOM 849 C CA . ALA A 1 109 ? -21.966 4.083 17.002 1.00 96.19 109 ALA A CA 1
ATOM 850 C C . ALA A 1 109 ? -23.475 3.962 16.740 1.00 96.19 109 ALA A C 1
ATOM 852 O O . ALA A 1 109 ? -24.153 3.211 17.439 1.00 96.19 109 ALA A O 1
ATOM 853 N N . GLU A 1 110 ? -23.968 4.635 15.698 1.00 96.44 110 GLU A N 1
ATOM 854 C CA . GLU A 1 110 ? -25.363 4.574 15.255 1.00 96.44 110 GLU A CA 1
ATOM 855 C C . GLU A 1 110 ? -25.749 3.168 14.777 1.00 96.44 110 GLU A C 1
ATOM 857 O O . GLU A 1 110 ? -26.719 2.603 15.281 1.00 96.44 110 GLU A O 1
ATOM 862 N N . ASP A 1 111 ? -24.953 2.556 13.893 1.00 93.94 111 ASP A N 1
ATOM 863 C CA . ASP A 1 111 ? -25.193 1.208 13.356 1.00 93.94 111 ASP A CA 1
ATOM 864 C C . ASP A 1 111 ? -25.306 0.138 14.451 1.00 93.94 111 ASP A C 1
ATOM 866 O O . ASP A 1 111 ? -26.048 -0.835 14.317 1.00 93.94 111 ASP A O 1
ATOM 870 N N . GLN A 1 112 ? -24.516 0.282 15.516 1.00 92.75 112 GLN A N 1
ATOM 871 C CA . GLN A 1 112 ? -24.456 -0.678 16.617 1.00 92.75 112 GLN A CA 1
ATOM 872 C C . GLN A 1 112 ? -25.373 -0.304 17.789 1.00 92.75 112 GLN A C 1
ATOM 874 O O . GLN A 1 112 ? -25.481 -1.080 18.739 1.00 92.75 112 GLN A O 1
ATOM 879 N N . GLY A 1 113 ? -26.011 0.871 17.757 1.00 94.81 113 GLY A N 1
ATOM 880 C CA . GLY A 1 113 ? -26.827 1.379 18.861 1.00 94.81 113 GLY A CA 1
ATOM 881 C C . GLY A 1 113 ? -26.033 1.629 20.150 1.00 94.81 113 GLY A C 1
ATOM 882 O O . GLY A 1 113 ? -26.560 1.436 21.246 1.00 94.81 113 GLY A O 1
ATOM 883 N N . ILE A 1 114 ? -24.760 2.023 20.040 1.00 95.75 114 ILE A N 1
ATOM 884 C CA . ILE A 1 114 ? -23.866 2.285 21.179 1.00 95.75 114 ILE A CA 1
ATOM 885 C C . ILE A 1 114 ? -23.480 3.761 21.265 1.00 95.75 114 ILE A C 1
ATOM 887 O O . ILE A 1 114 ? -23.684 4.545 20.344 1.00 95.75 114 ILE A O 1
ATOM 891 N N . THR A 1 115 ? -22.875 4.161 22.385 1.00 97.12 115 THR A N 1
ATOM 892 C CA . THR A 1 115 ? -22.348 5.525 22.512 1.00 97.12 115 THR A CA 1
ATOM 893 C C . THR A 1 115 ? -21.112 5.728 21.633 1.00 97.12 115 THR A C 1
ATOM 895 O O . THR A 1 115 ? -20.320 4.803 21.425 1.00 97.12 115 THR A O 1
ATOM 898 N N . TYR A 1 116 ? -20.893 6.967 21.190 1.00 96.88 116 TYR A N 1
ATOM 899 C CA . TYR A 1 116 ? -19.689 7.356 20.449 1.00 96.88 116 TYR A CA 1
ATOM 900 C C . TYR A 1 116 ? -18.394 6.940 21.167 1.00 96.88 116 TYR A C 1
ATOM 902 O O . TYR A 1 116 ? -17.476 6.400 20.547 1.00 96.88 116 TYR A O 1
ATOM 910 N N . GLU A 1 117 ? -18.322 7.131 22.489 1.00 97.12 117 GLU A N 1
ATOM 911 C CA . GLU A 1 117 ? -17.140 6.759 23.272 1.00 97.12 117 GLU A CA 1
ATOM 912 C C . GLU A 1 117 ? -16.923 5.241 23.307 1.00 97.12 117 GLU A C 1
ATOM 914 O O . GLU A 1 117 ? -15.785 4.777 23.203 1.00 97.12 117 GLU A O 1
ATOM 919 N N . SER A 1 118 ? -17.995 4.446 23.372 1.00 96.19 118 SER A N 1
ATOM 920 C CA . SER A 1 118 ? -17.907 2.985 23.270 1.00 96.19 118 SER A CA 1
ATOM 921 C C . SER A 1 118 ? -17.359 2.549 21.906 1.00 96.19 118 SER A C 1
ATOM 923 O O . SER A 1 118 ? -16.417 1.753 21.859 1.00 96.19 118 SER A O 1
ATOM 925 N N . ALA A 1 119 ? -17.871 3.119 20.809 1.00 95.81 119 ALA A N 1
ATOM 926 C CA . ALA A 1 119 ? -17.389 2.839 19.453 1.00 95.81 119 ALA A CA 1
ATOM 927 C C . ALA A 1 119 ? -15.911 3.235 19.286 1.00 95.81 119 ALA A C 1
ATOM 929 O O . ALA A 1 119 ? -15.095 2.474 18.754 1.00 95.81 119 ALA A O 1
ATOM 930 N N . ARG A 1 120 ? -15.525 4.401 19.816 1.00 96.44 120 ARG A N 1
ATOM 931 C CA . ARG A 1 120 ? -14.137 4.880 19.823 1.00 96.44 120 ARG A CA 1
ATOM 932 C C . ARG A 1 120 ? -13.208 3.923 20.568 1.00 96.44 120 ARG A C 1
ATOM 934 O O . ARG A 1 120 ? -12.127 3.601 20.066 1.00 96.44 120 ARG A O 1
ATOM 941 N N . GLN A 1 121 ? -13.610 3.455 21.750 1.00 96.38 121 GLN A N 1
ATOM 942 C CA . GLN A 1 121 ? -12.829 2.496 22.533 1.00 96.38 121 GLN A CA 1
ATOM 943 C C . GLN A 1 121 ? -12.705 1.145 21.828 1.00 96.38 121 GLN A C 1
ATOM 945 O O . GLN A 1 121 ? -11.612 0.574 21.807 1.00 96.38 121 GLN A O 1
ATOM 950 N N . GLN A 1 122 ? -13.784 0.640 21.225 1.00 93.56 122 GLN A N 1
ATOM 951 C CA . GLN A 1 122 ? -13.748 -0.594 20.439 1.00 93.56 122 GLN A CA 1
ATOM 952 C C . GLN A 1 122 ? -12.754 -0.468 19.279 1.00 93.56 122 GLN A C 1
ATOM 954 O O . GLN A 1 122 ? -11.857 -1.300 19.133 1.00 93.56 122 GLN A O 1
ATOM 959 N N . MET A 1 123 ? -12.834 0.625 18.520 1.00 95.31 123 MET A N 1
ATOM 960 C CA . MET A 1 123 ? -11.934 0.891 17.401 1.00 95.31 123 MET A CA 1
ATOM 961 C C . MET A 1 123 ? -10.468 0.957 17.848 1.00 95.31 123 MET A C 1
ATOM 963 O O . MET A 1 123 ? -9.575 0.413 17.196 1.00 95.31 123 MET A O 1
ATOM 967 N N . GLN A 1 124 ? -10.206 1.576 19.001 1.00 95.31 124 GLN A N 1
ATOM 968 C CA . GLN A 1 124 ? -8.866 1.627 19.576 1.00 95.31 124 GLN A CA 1
ATOM 969 C C . GLN A 1 124 ? -8.358 0.239 19.990 1.00 95.31 124 GLN A C 1
ATOM 971 O O . GLN A 1 124 ? -7.204 -0.092 19.711 1.00 95.31 124 GLN A O 1
ATOM 976 N N . LYS A 1 125 ? -9.203 -0.597 20.608 1.00 94.19 125 LYS A N 1
ATOM 977 C CA . LYS A 1 125 ? -8.850 -1.981 20.967 1.00 94.19 125 LYS A CA 1
ATOM 978 C C . LYS A 1 125 ? -8.494 -2.800 19.726 1.00 94.19 125 LYS A C 1
ATOM 980 O O . LYS A 1 125 ? -7.456 -3.464 19.721 1.00 94.19 125 LYS A O 1
ATOM 985 N N . ILE A 1 126 ? -9.290 -2.687 18.660 1.00 93.62 126 ILE A N 1
ATOM 986 C CA . ILE A 1 126 ? -9.028 -3.360 17.382 1.00 93.62 126 ILE A CA 1
ATOM 987 C C . ILE A 1 126 ? -7.681 -2.909 16.799 1.00 93.62 126 ILE A C 1
ATOM 989 O O . ILE A 1 126 ? -6.845 -3.752 16.469 1.00 93.62 126 ILE A O 1
ATOM 993 N N . LYS A 1 127 ? -7.412 -1.595 16.746 1.00 93.19 127 LYS A N 1
ATOM 994 C CA . LYS A 1 127 ? -6.127 -1.051 16.263 1.00 93.19 127 LYS A CA 1
ATOM 995 C C . LYS A 1 127 ? -4.932 -1.593 17.040 1.00 93.19 127 LYS A C 1
ATOM 997 O O . LYS A 1 127 ? -3.935 -1.984 16.437 1.00 93.19 127 LYS A O 1
ATOM 1002 N N . VAL A 1 128 ? -5.016 -1.615 18.371 1.00 93.25 128 VAL A N 1
ATOM 1003 C CA . VAL A 1 128 ? -3.931 -2.110 19.231 1.00 93.25 128 VAL A CA 1
ATOM 1004 C C . VAL A 1 128 ? -3.697 -3.604 19.007 1.00 93.25 128 VAL A C 1
ATOM 1006 O O . VAL A 1 128 ? -2.543 -4.015 18.863 1.00 93.25 128 VAL A O 1
ATOM 1009 N N . ARG A 1 129 ? -4.768 -4.407 18.915 1.00 90.81 129 ARG A N 1
ATOM 1010 C CA . ARG A 1 129 ? -4.678 -5.846 18.624 1.00 90.81 129 ARG A CA 1
ATOM 1011 C C . ARG A 1 129 ? -4.008 -6.093 17.273 1.00 90.81 129 ARG A C 1
ATOM 1013 O O . ARG A 1 129 ? -3.019 -6.822 17.220 1.00 90.81 129 ARG A O 1
ATOM 1020 N N . MET A 1 130 ? -4.474 -5.412 16.223 1.00 90.44 130 MET A N 1
ATOM 1021 C CA . MET A 1 130 ? -3.898 -5.501 14.877 1.00 90.44 130 MET A CA 1
ATOM 1022 C C . MET A 1 130 ? -2.424 -5.101 14.858 1.00 90.44 130 MET A C 1
ATOM 1024 O O . MET A 1 130 ? -1.590 -5.843 14.349 1.00 90.44 130 MET A O 1
ATOM 1028 N N . LYS A 1 131 ? -2.070 -3.962 15.466 1.00 90.12 131 LYS A N 1
ATOM 1029 C CA . LYS A 1 131 ? -0.683 -3.479 15.505 1.00 90.12 131 LYS A CA 1
ATOM 1030 C C . LYS A 1 131 ? 0.245 -4.467 16.209 1.00 90.12 131 LYS A C 1
ATOM 1032 O O . LYS A 1 131 ? 1.333 -4.741 15.710 1.00 90.12 131 LYS A O 1
ATOM 1037 N N . LYS A 1 132 ? -0.177 -5.007 17.359 1.00 89.44 132 LYS A N 1
ATOM 1038 C CA . LYS A 1 132 ? 0.601 -6.006 18.108 1.00 89.44 132 LYS A CA 1
ATOM 1039 C C . LYS A 1 132 ? 0.838 -7.252 17.264 1.00 89.44 132 LYS A C 1
ATOM 1041 O O . LYS A 1 132 ? 1.934 -7.801 17.285 1.00 89.44 132 LYS A O 1
ATOM 1046 N N . GLN A 1 133 ? -0.179 -7.685 16.533 1.00 84.69 133 GLN A N 1
ATOM 1047 C CA . GLN A 1 133 ? -0.087 -8.882 15.729 1.00 84.69 133 GLN A CA 1
ATOM 1048 C C . GLN A 1 133 ? 0.798 -8.696 14.495 1.00 84.69 133 GLN A C 1
ATOM 1050 O O . GLN A 1 133 ? 1.724 -9.475 14.297 1.00 84.69 133 GLN A O 1
ATOM 1055 N N . VAL A 1 134 ? 0.544 -7.662 13.693 1.00 86.44 134 VAL A N 1
ATOM 1056 C CA . VAL A 1 134 ? 1.327 -7.385 12.482 1.00 86.44 134 VAL A CA 1
ATOM 1057 C C . VAL A 1 134 ? 2.800 -7.211 12.839 1.00 86.44 134 VAL A C 1
ATOM 1059 O O . VAL A 1 134 ? 3.648 -7.817 12.195 1.00 86.44 134 VAL A O 1
ATOM 1062 N N . LYS A 1 135 ? 3.104 -6.502 13.937 1.00 87.06 135 LYS A N 1
ATOM 1063 C CA . LYS A 1 135 ? 4.478 -6.359 14.429 1.00 87.06 135 LYS A CA 1
ATOM 1064 C C . LYS A 1 135 ? 5.148 -7.713 14.701 1.00 87.06 135 LYS A C 1
ATOM 1066 O O . LYS A 1 135 ? 6.267 -7.919 14.260 1.00 87.06 135 LYS A O 1
ATOM 1071 N N . ARG A 1 136 ? 4.463 -8.653 15.362 1.00 84.25 136 ARG A N 1
ATOM 1072 C CA . ARG A 1 136 ? 5.017 -9.996 15.630 1.00 84.25 136 ARG A CA 1
ATOM 1073 C C . ARG A 1 136 ? 5.399 -10.740 14.349 1.00 84.25 136 ARG A C 1
ATOM 1075 O O . ARG A 1 136 ? 6.447 -11.372 14.313 1.00 84.25 136 ARG A O 1
ATOM 1082 N N . PHE A 1 137 ? 4.572 -10.642 13.309 1.00 79.50 137 PHE A N 1
ATOM 1083 C CA . PHE A 1 137 ? 4.880 -11.247 12.012 1.00 79.50 137 PHE A CA 1
ATOM 1084 C C . PHE A 1 137 ? 6.040 -10.549 11.300 1.00 79.50 137 PHE A C 1
ATOM 1086 O O . PHE A 1 137 ? 6.883 -11.230 10.726 1.00 79.50 137 PHE A O 1
ATOM 1093 N N . MET A 1 138 ? 6.101 -9.215 11.357 1.00 81.06 138 MET A N 1
ATOM 1094 C CA . MET A 1 138 ? 7.227 -8.451 10.805 1.00 81.06 138 MET A CA 1
ATOM 1095 C C . MET A 1 138 ? 8.547 -8.788 11.515 1.00 81.06 138 MET A C 1
ATOM 1097 O O . MET A 1 138 ? 9.581 -8.875 10.863 1.00 81.06 138 MET A O 1
ATOM 1101 N N . ASP A 1 139 ? 8.498 -9.061 12.822 1.00 83.62 139 ASP A N 1
ATOM 1102 C CA . ASP A 1 139 ? 9.643 -9.499 13.631 1.00 83.62 139 ASP A CA 1
ATOM 1103 C C . ASP A 1 139 ? 9.995 -10.998 13.417 1.00 83.62 139 ASP A C 1
ATOM 1105 O O . ASP 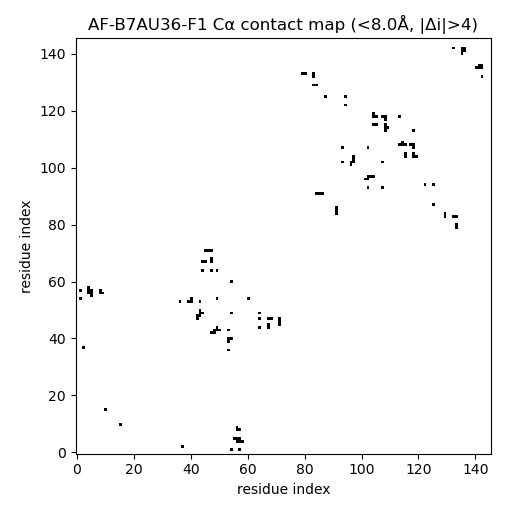A 1 139 ? 10.869 -11.534 14.099 1.00 83.62 139 ASP A O 1
ATOM 1109 N N . GLY A 1 140 ? 9.319 -11.703 12.496 1.00 71.38 140 GLY A N 1
ATOM 1110 C CA . GLY A 1 140 ? 9.599 -13.104 12.152 1.00 71.38 140 GLY A CA 1
ATOM 1111 C C . GLY A 1 140 ? 9.096 -14.140 13.166 1.00 71.38 140 GLY A C 1
ATOM 1112 O O . GLY A 1 140 ? 9.505 -15.300 13.116 1.00 71.38 140 GLY A O 1
ATOM 1113 N N . GLN A 1 141 ? 8.216 -13.754 14.095 1.00 73.75 141 GLN A N 1
ATOM 1114 C CA . GLN A 1 141 ? 7.669 -14.668 15.099 1.00 73.75 141 GLN A CA 1
ATOM 1115 C C . GLN A 1 141 ? 6.484 -15.467 14.527 1.00 73.75 141 GLN A C 1
ATOM 1117 O O . GLN A 1 141 ? 5.621 -14.880 13.866 1.00 73.75 141 GLN A O 1
ATOM 1122 N N . PRO A 1 142 ? 6.377 -16.786 14.800 1.00 58.72 142 PRO A N 1
ATOM 1123 C CA . PRO A 1 142 ? 5.232 -17.575 14.362 1.00 58.72 142 PRO A CA 1
ATOM 1124 C C . PRO A 1 142 ? 3.952 -17.012 14.989 1.00 58.72 142 PRO A C 1
ATOM 1126 O O . PRO A 1 142 ? 3.837 -16.872 16.210 1.00 58.72 142 PRO A O 1
ATOM 1129 N N . GLY A 1 143 ? 2.992 -16.648 14.139 1.00 53.28 143 GLY A N 1
ATOM 1130 C CA . GLY A 1 143 ? 1.709 -16.103 14.561 1.00 53.28 143 GLY A CA 1
ATOM 1131 C C . GLY A 1 143 ? 0.856 -17.147 15.263 1.00 53.28 143 GLY A C 1
ATOM 1132 O O . GLY A 1 143 ? 0.078 -17.846 14.626 1.00 53.28 143 GLY A O 1
ATOM 1133 N N . GLY A 1 144 ? 0.999 -17.240 16.581 1.00 46.72 144 GLY A N 1
ATOM 1134 C CA . GLY A 1 144 ? 0.093 -17.996 17.433 1.00 46.72 144 GLY A CA 1
ATOM 1135 C C . GLY A 1 144 ? -1.219 -17.240 17.620 1.00 46.72 144 GLY A C 1
ATOM 1136 O O . GLY A 1 144 ? -1.230 -16.136 18.173 1.00 46.72 144 GLY A O 1
ATOM 1137 N N . ILE A 1 145 ? -2.306 -17.850 17.153 1.00 50.47 145 ILE A N 1
ATOM 1138 C CA . ILE A 1 145 ? -3.667 -17.555 17.598 1.00 50.47 145 ILE A CA 1
ATOM 1139 C C . ILE A 1 145 ? -3.727 -18.022 19.060 1.00 50.47 145 ILE A C 1
ATOM 1141 O O . ILE A 1 145 ? -3.456 -19.191 19.331 1.00 50.47 145 ILE A O 1
ATOM 1145 N N . ALA A 1 146 ? -3.993 -17.103 19.984 1.00 39.91 146 ALA A N 1
ATOM 1146 C CA . ALA A 1 146 ? -4.379 -17.417 21.358 1.00 39.91 146 ALA A CA 1
ATOM 1147 C C . ALA A 1 146 ? -5.835 -17.000 21.538 1.00 39.91 146 ALA A C 1
ATOM 1149 O O . ALA A 1 146 ? -6.166 -15.892 21.049 1.00 39.91 146 ALA A O 1
#

pLDDT: mean 85.47, std 11.66, range [39.91, 97.12]

Mean predicted aligned error: 9.04 Å